Protein AF-A0A7K4J9I3-F1 (afdb_monomer)

Radius of gyration: 19.54 Å; Cα contacts (8 Å, |Δi|>4): 56; chains: 1; bounding box: 37×28×64 Å

Organism: Geococcyx californianus (NCBI:txid8947)

Mean predicted aligned error: 10.13 Å

Foldseek 3Di:
DDPVVVVVVVVVVVVVVPDPDPPVQVVPPVNVVVLVVLLVVLVVQVVVDDDKDDAPDDQDADDPDDDPVVLVPDDPVVNVVSVVVRVVSLLRRLVSCLVRIDPSNNVSSVVNNVSD

Structure (mmCIF, N/CA/C/O backbone):
data_AF-A0A7K4J9I3-F1
#
_entry.id   AF-A0A7K4J9I3-F1
#
loop_
_atom_site.group_PDB
_atom_site.id
_atom_site.type_symbol
_atom_site.label_atom_id
_atom_site.label_alt_id
_atom_site.label_comp_id
_atom_site.label_asym_id
_atom_site.label_entity_id
_atom_site.label_seq_id
_atom_site.pdbx_PDB_ins_code
_atom_site.Cartn_x
_atom_site.Cartn_y
_atom_site.Cartn_z
_atom_site.occupancy
_atom_site.B_iso_or_equiv
_atom_site.auth_seq_id
_atom_site.auth_comp_id
_atom_site.auth_asym_id
_atom_site.auth_atom_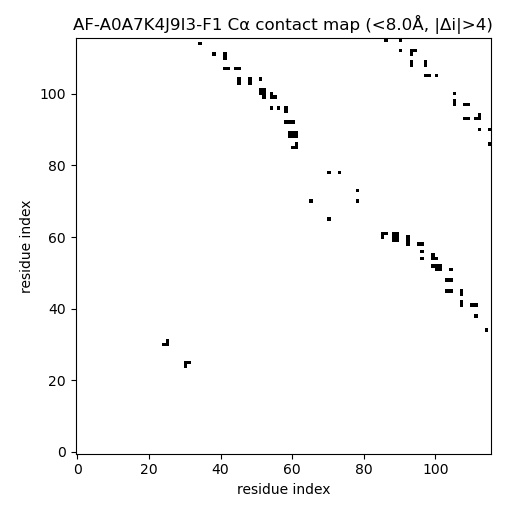id
_atom_site.pdbx_PDB_model_num
ATOM 1 N N . SER A 1 1 ? 17.417 3.341 45.107 1.00 61.28 1 SER A N 1
ATOM 2 C CA . SER A 1 1 ? 17.010 3.925 43.813 1.00 61.28 1 SER A CA 1
ATOM 3 C C . SER A 1 1 ? 16.396 5.291 44.041 1.00 61.28 1 SER A C 1
ATOM 5 O O . SER A 1 1 ? 15.588 5.399 44.958 1.00 61.28 1 SER A O 1
ATOM 7 N N . PRO A 1 2 ? 16.797 6.340 43.303 1.00 67.06 2 PRO A N 1
ATOM 8 C CA . PRO A 1 2 ? 16.304 7.686 43.556 1.00 67.06 2 PRO A CA 1
ATOM 9 C C . PRO A 1 2 ? 14.836 7.805 43.100 1.00 67.06 2 PRO A C 1
ATOM 11 O O . PRO A 1 2 ? 14.514 7.337 42.005 1.00 67.06 2 PRO A O 1
ATOM 14 N N . PRO A 1 3 ? 13.950 8.446 43.887 1.00 70.19 3 PRO A N 1
ATOM 15 C CA . PRO A 1 3 ? 12.531 8.626 43.550 1.00 70.19 3 PRO A CA 1
ATOM 16 C C . PRO A 1 3 ? 12.308 9.298 42.189 1.00 70.19 3 PRO A C 1
ATOM 18 O O . PRO A 1 3 ? 11.330 9.019 41.502 1.00 70.19 3 PRO A O 1
ATOM 21 N N . GLY A 1 4 ? 13.258 10.141 41.774 1.00 71.94 4 GLY A N 1
ATOM 22 C CA . GLY A 1 4 ? 13.234 10.817 40.481 1.00 71.94 4 GLY A CA 1
ATOM 23 C C . GLY A 1 4 ? 13.290 9.864 39.288 1.00 71.94 4 GLY A C 1
ATOM 24 O O . GLY A 1 4 ? 12.655 10.150 38.283 1.00 71.94 4 GLY A O 1
ATOM 25 N N . LEU A 1 5 ? 13.968 8.714 39.399 1.00 77.81 5 LEU A N 1
ATOM 26 C CA . LEU A 1 5 ? 14.053 7.755 38.291 1.00 77.81 5 LEU A CA 1
ATOM 27 C C . LEU A 1 5 ? 12.706 7.065 38.050 1.00 77.81 5 LEU A C 1
ATOM 29 O O . LEU A 1 5 ? 12.306 6.901 36.906 1.00 77.81 5 LEU A O 1
ATOM 33 N N . LEU A 1 6 ? 11.987 6.725 39.125 1.00 77.75 6 LEU A N 1
ATOM 34 C CA . LEU A 1 6 ? 10.668 6.089 39.046 1.00 77.75 6 LEU A CA 1
ATOM 35 C C . LEU A 1 6 ? 9.600 7.046 38.509 1.00 77.75 6 LEU A C 1
ATOM 37 O O . LEU A 1 6 ? 8.724 6.640 37.745 1.00 77.75 6 LEU A O 1
ATOM 41 N N . LEU A 1 7 ? 9.687 8.326 38.881 1.00 79.88 7 LEU A N 1
ATOM 42 C CA . LEU A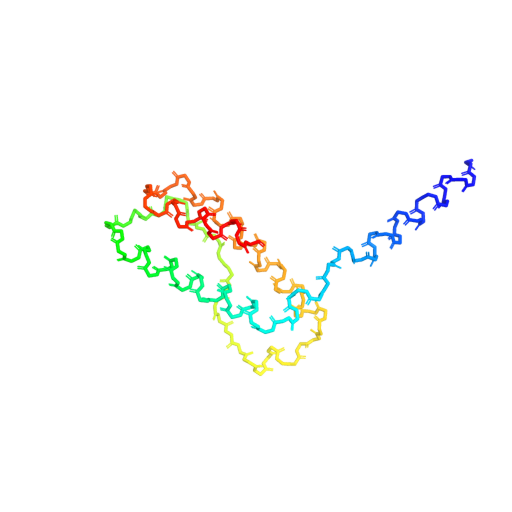 1 7 ? 8.833 9.370 38.3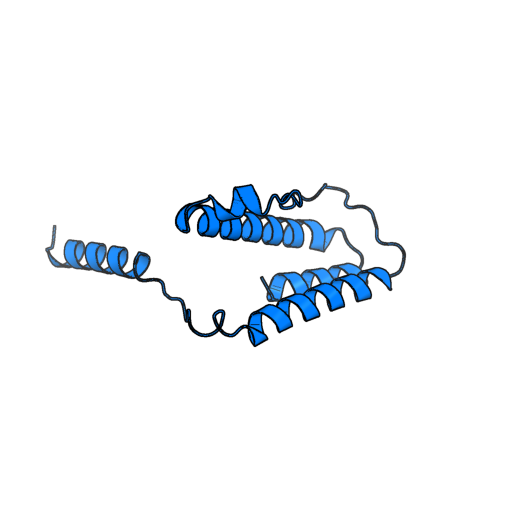19 1.00 79.88 7 LEU A CA 1
ATOM 43 C C . LEU A 1 7 ? 9.119 9.561 36.831 1.00 79.88 7 LEU A C 1
ATOM 45 O O . LEU A 1 7 ? 8.179 9.611 36.047 1.00 79.88 7 LEU A O 1
ATOM 49 N N . LEU A 1 8 ? 10.396 9.587 36.434 1.00 79.06 8 LEU A N 1
ATOM 50 C CA . LEU A 1 8 ? 10.784 9.726 35.032 1.00 79.06 8 LEU A CA 1
ATOM 51 C C . LEU A 1 8 ? 10.293 8.542 34.191 1.00 79.06 8 LEU A C 1
ATOM 53 O O . LEU A 1 8 ? 9.703 8.754 33.140 1.00 79.06 8 LEU A O 1
ATOM 57 N N . THR A 1 9 ? 10.466 7.304 34.668 1.00 79.31 9 THR A N 1
ATOM 58 C CA . THR A 1 9 ? 9.971 6.112 33.961 1.00 79.31 9 THR A CA 1
ATOM 59 C C . THR A 1 9 ? 8.450 6.094 33.880 1.00 79.31 9 THR A C 1
ATOM 61 O O . THR A 1 9 ? 7.909 5.756 32.837 1.00 79.31 9 THR A O 1
ATOM 64 N N . SE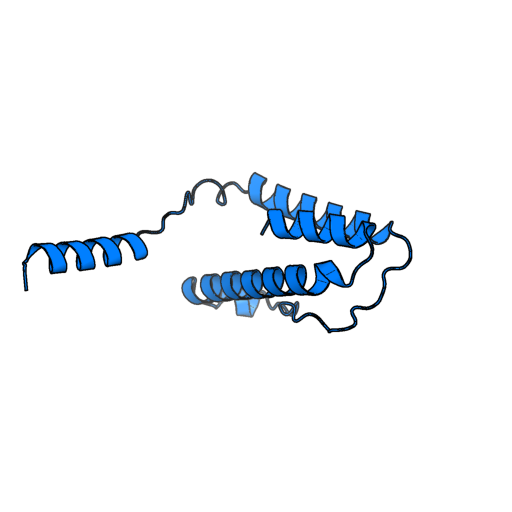R A 1 10 ? 7.749 6.511 34.939 1.00 77.50 10 SER A N 1
ATOM 65 C CA . SER A 1 10 ? 6.282 6.602 34.922 1.00 77.50 10 SER A CA 1
ATOM 66 C C . SER A 1 10 ? 5.794 7.671 33.943 1.00 77.50 10 SER A C 1
ATOM 68 O O . SER A 1 10 ? 4.817 7.453 33.238 1.00 77.50 10 SER A O 1
ATOM 70 N N . PHE A 1 11 ? 6.489 8.809 33.869 1.00 73.31 11 PHE A N 1
ATOM 71 C CA . PHE A 1 11 ? 6.151 9.908 32.966 1.00 73.31 11 PHE A CA 1
ATOM 72 C C . PHE A 1 11 ? 6.425 9.551 31.501 1.00 73.31 11 PHE A C 1
ATOM 74 O O . PHE A 1 11 ? 5.611 9.859 30.639 1.00 73.31 11 PHE A O 1
ATOM 81 N N . LEU A 1 12 ? 7.537 8.862 31.226 1.00 71.50 12 LEU A N 1
ATOM 82 C CA . LEU A 1 12 ? 7.871 8.365 29.890 1.00 71.50 12 LEU A CA 1
ATOM 83 C C . LEU A 1 12 ? 6.876 7.298 29.419 1.00 71.50 12 LEU A C 1
ATOM 85 O O . LEU A 1 12 ? 6.402 7.389 28.293 1.00 71.50 12 LEU A O 1
ATOM 89 N N . LEU A 1 13 ? 6.481 6.368 30.298 1.00 67.31 13 LEU A N 1
ATOM 90 C CA . LEU A 1 13 ? 5.417 5.399 30.009 1.00 67.31 13 LEU A CA 1
ATOM 91 C C . LEU A 1 13 ? 4.079 6.101 29.719 1.00 67.31 13 LEU A C 1
ATOM 93 O O . LEU A 1 13 ? 3.381 5.736 28.781 1.00 67.31 13 LEU A O 1
ATOM 97 N N . HIS A 1 14 ? 3.743 7.155 30.470 1.00 59.75 14 HIS A N 1
ATOM 98 C CA . HIS A 1 14 ? 2.522 7.929 30.227 1.00 59.75 14 HIS A CA 1
ATOM 99 C C . HIS A 1 14 ? 2.580 8.740 28.926 1.00 59.75 14 HIS A C 1
ATOM 101 O O . HIS A 1 14 ? 1.550 8.946 28.290 1.00 59.75 14 HIS A O 1
ATOM 107 N N . MET A 1 15 ? 3.764 9.209 28.523 1.00 53.94 15 MET A N 1
ATOM 108 C CA . MET A 1 15 ? 3.986 9.891 27.244 1.00 53.94 15 MET A CA 1
ATOM 109 C C . MET A 1 15 ? 3.892 8.945 26.047 1.00 53.94 15 MET A C 1
ATOM 111 O O . MET A 1 15 ? 3.382 9.342 25.005 1.00 53.94 15 MET A O 1
ATOM 115 N N . GLU A 1 16 ? 4.352 7.705 26.194 1.00 52.78 16 GLU A N 1
ATOM 116 C CA . GLU A 1 16 ? 4.188 6.666 25.174 1.00 52.78 16 GLU A CA 1
ATOM 117 C C . GLU A 1 16 ? 2.704 6.295 24.994 1.00 52.78 16 GLU A C 1
ATOM 119 O O . GLU A 1 16 ? 2.248 6.081 23.873 1.00 52.78 16 GLU A O 1
ATOM 124 N N . GLU A 1 17 ? 1.923 6.337 26.080 1.00 48.34 17 GLU A N 1
ATOM 125 C CA . GLU A 1 17 ? 0.468 6.118 26.073 1.00 48.34 17 GLU A CA 1
ATOM 126 C C . GLU A 1 17 ? -0.333 7.349 25.597 1.00 48.34 17 GLU A C 1
ATOM 128 O O . GLU A 1 17 ? -1.416 7.226 25.024 1.00 48.34 17 GLU A O 1
ATOM 133 N N . SER A 1 18 ? 0.191 8.565 25.779 1.00 44.50 18 SER A N 1
ATOM 134 C CA . SER A 1 18 ? -0.426 9.796 25.270 1.00 44.50 18 SER A CA 1
ATOM 135 C C . SER A 1 18 ? 0.067 10.100 23.864 1.00 44.50 18 SER A C 1
ATOM 137 O O . SER A 1 18 ? 0.791 11.061 23.627 1.00 44.50 18 SER A O 1
ATOM 139 N N . HIS A 1 19 ? -0.384 9.256 22.932 1.00 54.19 19 HIS A N 1
ATOM 140 C CA . HIS A 1 19 ? -0.582 9.534 21.511 1.00 54.19 19 HIS A CA 1
ATOM 141 C C . HIS A 1 19 ? -0.154 10.946 21.087 1.00 54.19 19 HIS A C 1
ATOM 143 O O . HIS A 1 19 ? -0.968 11.871 20.997 1.00 54.19 19 HIS A O 1
ATOM 149 N N . ALA A 1 20 ? 1.126 11.099 20.753 1.00 48.69 20 ALA A N 1
ATOM 150 C CA . ALA A 1 20 ? 1.580 12.176 19.895 1.00 48.69 20 ALA A CA 1
ATOM 151 C C . ALA A 1 20 ? 0.998 11.934 18.494 1.00 48.69 20 ALA A C 1
ATOM 153 O O . ALA A 1 20 ? 1.651 11.452 17.579 1.00 48.69 20 ALA A O 1
ATOM 154 N N . SER A 1 21 ? -0.285 12.217 18.332 1.00 52.00 21 SER A N 1
ATOM 155 C CA . SER A 1 21 ? -0.904 12.457 17.040 1.00 52.00 21 SER A CA 1
ATOM 156 C C . SER A 1 21 ? -1.394 13.893 17.065 1.00 52.00 21 SER A C 1
ATOM 158 O O . SER A 1 21 ? -1.932 14.326 18.081 1.00 52.00 21 SER A O 1
ATOM 160 N N . PRO A 1 22 ? -1.309 14.645 15.965 1.00 45.91 22 PRO A N 1
ATOM 161 C CA . PRO A 1 22 ? -2.369 15.573 15.644 1.00 45.91 22 PRO A CA 1
ATOM 162 C C . PRO A 1 22 ? -3.519 14.718 15.085 1.00 45.91 22 PRO A C 1
ATOM 164 O O . PRO A 1 22 ? -3.557 14.482 13.878 1.00 45.91 22 PRO A O 1
ATOM 167 N N . PRO A 1 23 ? -4.503 14.254 15.887 1.00 49.91 23 PRO A N 1
ATOM 168 C CA . PRO A 1 23 ? -5.586 13.423 15.355 1.00 49.91 23 PRO A CA 1
ATOM 169 C C . PRO A 1 23 ? -6.515 14.271 14.469 1.00 49.91 23 PRO A C 1
ATOM 171 O O . PRO A 1 23 ? -7.397 13.764 13.790 1.00 49.91 23 PRO A O 1
ATOM 174 N N . ARG A 1 24 ? -6.333 15.598 14.477 1.00 51.84 24 ARG A N 1
ATOM 175 C CA . ARG A 1 24 ? -7.213 16.567 13.828 1.00 51.84 24 ARG A CA 1
ATOM 176 C C . ARG A 1 24 ? -7.014 16.676 12.319 1.00 51.84 24 ARG A C 1
ATOM 178 O O . ARG A 1 24 ? -7.946 17.109 11.656 1.00 51.84 24 ARG A O 1
ATOM 185 N N . LEU A 1 25 ? -5.850 16.300 11.781 1.00 60.47 25 LEU A N 1
ATOM 186 C CA . LEU A 1 25 ? -5.598 16.411 10.339 1.00 60.47 25 LEU A CA 1
ATOM 187 C C . LEU A 1 25 ? -6.267 15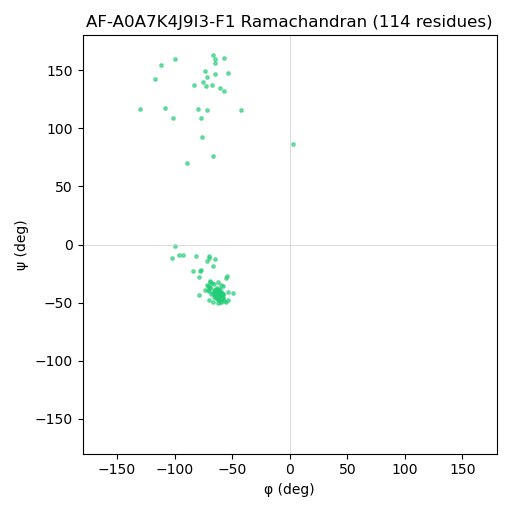.268 9.562 1.00 60.47 25 LEU A C 1
ATOM 189 O O . LEU A 1 25 ? -6.922 15.527 8.560 1.00 60.47 25 LEU A O 1
ATOM 193 N N . ILE A 1 26 ? -6.185 14.027 10.056 1.00 66.69 26 ILE A N 1
ATOM 194 C CA . ILE A 1 26 ? -6.754 12.850 9.369 1.00 66.69 26 ILE A CA 1
ATOM 195 C C . ILE A 1 26 ? -8.283 12.753 9.524 1.00 66.69 26 ILE A C 1
ATOM 197 O O . ILE A 1 26 ? -8.950 12.175 8.671 1.00 66.69 26 ILE A O 1
ATOM 201 N N . CYS A 1 27 ? -8.873 13.391 10.543 1.00 79.69 27 CYS A N 1
ATOM 202 C CA . CYS A 1 27 ? -10.332 13.515 10.660 1.00 79.69 27 CYS A CA 1
ATOM 203 C C . CYS A 1 27 ? -10.965 14.455 9.610 1.00 79.69 27 CYS A C 1
ATOM 205 O O . CYS A 1 27 ? -12.191 14.480 9.488 1.00 79.69 27 CYS A O 1
ATOM 207 N N . ASP A 1 28 ? -10.175 15.239 8.863 1.00 86.44 28 ASP A N 1
ATOM 208 C CA . ASP A 1 28 ? -10.685 15.987 7.712 1.00 86.44 28 ASP A CA 1
ATOM 209 C C . ASP A 1 28 ? -10.867 15.031 6.529 1.00 86.44 28 ASP A C 1
ATOM 211 O O . ASP A 1 28 ? -9.901 14.591 5.901 1.00 86.44 28 ASP A O 1
ATOM 215 N N . ASN A 1 29 ? -12.124 14.748 6.182 1.00 88.19 29 ASN A N 1
ATOM 216 C CA . ASN A 1 29 ? -12.456 13.879 5.056 1.00 88.19 29 ASN A CA 1
ATOM 217 C C . ASN A 1 29 ? -11.795 14.326 3.739 1.00 88.19 29 ASN A C 1
ATOM 219 O O . ASN A 1 29 ? -11.534 13.494 2.875 1.00 88.19 29 ASN A O 1
ATOM 223 N N . ARG A 1 30 ? -11.492 15.617 3.563 1.00 90.88 30 ARG A N 1
ATOM 224 C CA . ARG A 1 30 ? -10.805 16.114 2.361 1.00 90.88 30 ARG A CA 1
ATOM 225 C C . ARG A 1 30 ? -9.369 15.609 2.282 1.00 90.88 30 ARG A C 1
ATOM 227 O O . ARG A 1 30 ? -8.880 15.360 1.184 1.00 90.88 30 ARG A O 1
ATOM 234 N N . LEU A 1 31 ? -8.706 15.437 3.425 1.00 89.25 31 LEU A N 1
ATOM 235 C CA . LEU A 1 31 ? -7.334 14.952 3.469 1.00 89.25 31 LEU A CA 1
ATOM 236 C C . LEU A 1 31 ? -7.265 13.477 3.062 1.00 89.25 31 LEU A C 1
ATOM 238 O O . LEU A 1 31 ? -6.471 13.130 2.194 1.00 89.25 31 LEU A O 1
ATOM 242 N N . ILE A 1 32 ? -8.134 12.621 3.613 1.00 88.00 32 ILE A N 1
ATOM 243 C CA . ILE A 1 32 ? -8.157 11.203 3.220 1.00 88.00 32 ILE A CA 1
ATOM 244 C C . ILE A 1 32 ? -8.542 11.026 1.744 1.00 88.00 32 ILE A C 1
ATOM 246 O O . ILE A 1 32 ? -7.941 10.208 1.053 1.00 88.00 32 ILE A O 1
ATOM 250 N N . GLN A 1 33 ? -9.480 11.828 1.223 1.00 92.38 33 GLN A N 1
ATOM 251 C CA . GLN A 1 33 ? -9.812 11.795 -0.207 1.00 92.38 33 GLN A CA 1
ATOM 252 C C . GLN A 1 33 ? -8.628 12.217 -1.079 1.00 92.38 33 GLN A C 1
ATOM 254 O O . GLN A 1 33 ? -8.363 11.562 -2.083 1.00 92.38 33 GLN A O 1
ATOM 259 N N . LYS A 1 34 ? -7.865 13.237 -0.666 1.00 91.81 34 LYS A N 1
ATOM 260 C CA . LYS A 1 34 ? -6.643 13.647 -1.364 1.00 91.81 34 LYS A CA 1
ATOM 261 C C . LYS A 1 34 ? -5.639 12.493 -1.472 1.00 91.81 34 LYS A C 1
ATOM 263 O O . LYS A 1 34 ? -5.175 12.220 -2.574 1.00 91.81 34 LYS A O 1
ATOM 268 N N . TYR A 1 35 ? -5.357 11.778 -0.379 1.00 91.12 35 TYR A N 1
ATOM 269 C CA . TYR A 1 35 ? -4.455 10.615 -0.418 1.00 91.12 35 TYR A CA 1
ATOM 270 C C . TYR A 1 35 ? -4.960 9.515 -1.366 1.00 91.12 35 TYR A C 1
ATOM 272 O O . TYR A 1 35 ? -4.179 8.945 -2.126 1.00 91.12 35 TYR A O 1
ATOM 280 N N . ILE A 1 36 ? -6.272 9.243 -1.374 1.00 92.69 36 ILE A N 1
ATOM 281 C CA . ILE A 1 36 ? -6.886 8.265 -2.289 1.00 92.69 36 ILE A CA 1
ATOM 282 C C . ILE A 1 36 ? -6.716 8.698 -3.752 1.00 92.69 36 ILE A C 1
ATOM 284 O O . ILE A 1 36 ? -6.386 7.879 -4.612 1.00 92.69 36 ILE A O 1
ATOM 288 N N . GLU A 1 37 ? -6.958 9.972 -4.057 1.00 95.69 37 GLU A N 1
ATOM 289 C CA . GLU A 1 37 ? -6.810 10.523 -5.406 1.00 95.69 37 GLU A CA 1
ATOM 290 C C . GLU A 1 37 ? -5.348 10.523 -5.869 1.00 95.69 37 GLU A C 1
ATOM 292 O O . GLU A 1 37 ? -5.066 10.144 -7.008 1.00 95.69 37 GLU A O 1
ATOM 297 N N . GLU A 1 38 ? -4.411 10.877 -4.989 1.00 94.38 38 GLU A N 1
ATOM 298 C CA . GLU A 1 38 ? -2.973 10.843 -5.265 1.00 94.38 38 GLU A CA 1
ATOM 299 C C . GLU A 1 38 ? -2.489 9.412 -5.531 1.00 94.38 38 GLU A C 1
ATOM 301 O O . GLU A 1 38 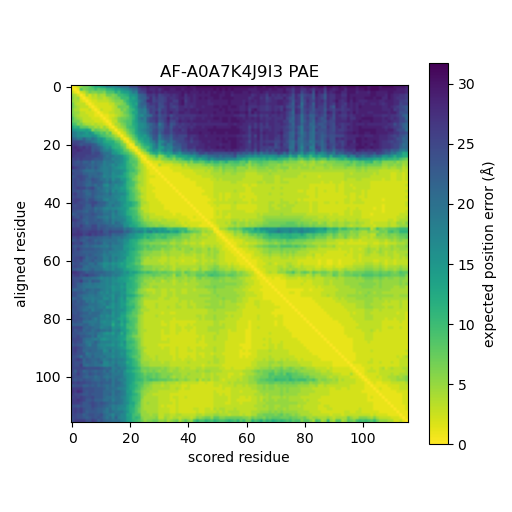? -1.791 9.188 -6.524 1.00 94.38 38 GLU A O 1
ATOM 306 N N . ALA A 1 39 ? -2.929 8.433 -4.730 1.00 94.25 39 ALA A N 1
ATOM 307 C CA . ALA A 1 39 ? -2.613 7.017 -4.922 1.00 94.25 39 ALA A CA 1
ATOM 308 C C . ALA A 1 39 ? -3.137 6.466 -6.255 1.00 94.25 39 ALA A C 1
ATOM 310 O O . ALA A 1 39 ? -2.376 5.867 -7.018 1.00 94.25 39 ALA A O 1
ATOM 311 N N . LYS A 1 40 ? -4.397 6.754 -6.606 1.00 96.06 40 LYS A N 1
ATOM 312 C CA . LYS A 1 40 ? -4.956 6.422 -7.932 1.00 96.06 40 LYS A CA 1
ATOM 313 C C . LYS A 1 40 ? -4.185 7.105 -9.063 1.00 96.06 40 LYS A C 1
ATOM 315 O O . LYS A 1 40 ? -3.971 6.531 -10.131 1.00 96.06 40 LYS A O 1
ATOM 320 N N . GLY A 1 41 ? -3.758 8.347 -8.842 1.00 96.25 41 GLY A N 1
ATOM 321 C CA . GLY A 1 41 ? -2.927 9.090 -9.781 1.00 96.25 41 GLY A CA 1
ATOM 322 C C . GLY A 1 41 ? -1.566 8.428 -10.007 1.00 96.25 41 GLY A C 1
ATOM 323 O O . GLY A 1 41 ? -1.118 8.353 -11.152 1.00 96.25 41 GLY A O 1
ATOM 324 N N . MET A 1 42 ? -0.925 7.940 -8.941 1.00 94.12 42 MET A N 1
ATOM 325 C CA . MET A 1 42 ? 0.327 7.179 -9.009 1.00 94.12 42 MET A CA 1
ATOM 326 C C . MET A 1 42 ? 0.141 5.883 -9.799 1.00 94.12 42 MET A C 1
ATOM 328 O O . MET A 1 42 ? 0.868 5.669 -10.766 1.00 94.12 42 MET A O 1
ATOM 332 N N . GLU A 1 43 ? -0.875 5.079 -9.476 1.00 94.00 43 GLU A N 1
ATOM 333 C CA . GLU A 1 43 ? -1.209 3.842 -10.201 1.00 94.00 43 GLU A CA 1
ATOM 334 C C . GLU A 1 43 ? -1.391 4.097 -11.709 1.00 94.00 43 GLU A C 1
ATOM 336 O O . GLU A 1 43 ? -0.784 3.431 -12.551 1.00 94.00 43 GLU A O 1
ATOM 341 N N . LYS A 1 44 ? -2.155 5.133 -12.075 1.00 95.69 44 LYS A N 1
ATOM 342 C CA . LYS A 1 44 ? -2.364 5.499 -13.482 1.00 95.69 44 LYS A CA 1
ATOM 343 C C . LYS A 1 44 ? -1.059 5.872 -14.192 1.00 95.69 44 LYS A C 1
ATOM 345 O O . LYS A 1 44 ? -0.891 5.527 -15.360 1.00 95.69 44 LYS A O 1
ATOM 350 N N . ARG A 1 45 ? -0.143 6.580 -13.518 1.00 94.56 45 ARG A N 1
ATOM 351 C CA . ARG A 1 45 ? 1.178 6.934 -14.071 1.00 94.56 45 ARG A CA 1
ATOM 352 C C . ARG A 1 45 ? 2.076 5.709 -14.227 1.00 94.56 45 ARG A C 1
ATOM 354 O O . ARG A 1 45 ? 2.772 5.617 -15.232 1.00 94.56 45 ARG A O 1
ATOM 361 N N . VAL A 1 46 ? 2.016 4.755 -13.295 1.00 92.56 46 VAL A N 1
ATOM 362 C CA . VAL A 1 46 ? 2.691 3.451 -13.424 1.00 92.56 46 VAL A CA 1
ATOM 363 C C . VAL A 1 46 ? 2.216 2.726 -14.690 1.00 92.56 46 VAL A C 1
ATOM 365 O O . VAL A 1 46 ? 3.042 2.231 -15.451 1.00 92.56 46 VAL A O 1
ATOM 368 N N . GLY A 1 47 ? 0.912 2.749 -14.986 1.00 91.06 47 GLY A N 1
ATOM 369 C CA . GLY A 1 47 ? 0.349 2.172 -16.216 1.00 91.06 47 GLY A CA 1
ATOM 370 C C . GLY A 1 47 ? 0.781 2.856 -17.524 1.00 91.06 47 GLY A C 1
ATOM 371 O O . GLY A 1 47 ? 0.554 2.309 -18.599 1.00 91.06 47 GLY A O 1
ATOM 372 N N . GLN A 1 48 ? 1.397 4.041 -17.451 1.00 92.25 48 GLN A N 1
ATOM 373 C CA . GLN A 1 48 ? 1.971 4.759 -18.598 1.00 92.25 48 GLN A CA 1
ATOM 374 C C . GLN A 1 48 ? 3.477 4.511 -18.761 1.00 92.25 48 GLN A C 1
ATOM 376 O O . GLN A 1 48 ? 4.062 4.935 -19.759 1.00 92.25 48 GLN A O 1
ATOM 381 N N . CYS A 1 49 ? 4.119 3.852 -17.793 1.00 90.12 49 CYS A N 1
ATOM 382 C CA . CYS A 1 49 ? 5.502 3.426 -17.932 1.00 90.12 49 CYS A CA 1
ATOM 383 C C . CYS A 1 49 ? 5.623 2.382 -19.057 1.00 90.12 49 CYS A C 1
ATOM 385 O O . CYS A 1 49 ? 4.673 1.669 -19.384 1.00 90.12 49 CYS A O 1
ATOM 387 N N . GLN A 1 50 ? 6.823 2.252 -19.631 1.00 83.69 50 GLN A N 1
ATOM 388 C CA . GLN A 1 50 ? 7.161 1.068 -20.430 1.00 83.69 50 GLN A CA 1
ATOM 389 C C . GLN A 1 50 ? 6.971 -0.199 -19.580 1.00 83.69 50 GLN A C 1
ATOM 391 O O . GLN A 1 50 ? 6.962 -0.106 -18.351 1.00 83.69 50 GLN A O 1
ATOM 396 N N . VAL A 1 51 ? 6.835 -1.363 -20.230 1.00 84.38 51 VAL A N 1
ATOM 397 C CA . VAL A 1 51 ? 6.593 -2.656 -19.563 1.00 84.38 51 VAL A CA 1
ATOM 398 C C . VAL A 1 51 ? 7.473 -2.790 -18.320 1.00 84.38 51 VAL A C 1
ATOM 400 O O . VAL A 1 51 ? 8.702 -2.784 -18.407 1.00 84.38 51 VAL A O 1
ATOM 403 N N . LEU A 1 52 ? 6.826 -2.860 -17.157 1.00 84.75 52 LEU A N 1
ATOM 404 C CA . LEU A 1 52 ? 7.517 -2.949 -15.879 1.00 84.75 52 LEU A CA 1
ATOM 405 C C . LEU A 1 52 ? 8.075 -4.360 -15.698 1.00 84.75 52 LEU A C 1
ATOM 407 O O . LEU A 1 52 ? 7.400 -5.334 -16.045 1.00 84.75 52 LEU A O 1
ATOM 411 N N . PRO A 1 53 ? 9.291 -4.490 -15.149 1.00 85.81 53 PRO A N 1
ATOM 412 C CA . PRO A 1 53 ? 9.842 -5.793 -14.841 1.00 85.81 53 PRO A CA 1
ATOM 413 C C . PRO A 1 53 ? 8.997 -6.461 -13.755 1.00 85.81 53 PRO A C 1
ATOM 415 O O . PRO A 1 53 ? 8.462 -5.808 -12.857 1.00 85.81 53 PRO A O 1
ATOM 418 N N . THR A 1 54 ? 8.900 -7.785 -13.823 1.00 90.12 54 THR A N 1
ATOM 419 C CA . THR A 1 54 ? 8.415 -8.564 -12.682 1.00 90.12 54 THR A CA 1
ATOM 420 C C . THR A 1 54 ? 9.447 -8.474 -11.560 1.00 90.12 54 THR A C 1
ATOM 422 O O . THR A 1 54 ? 10.646 -8.569 -11.825 1.00 90.12 54 THR A O 1
ATOM 425 N N . LEU A 1 55 ? 8.991 -8.291 -10.320 1.00 92.00 55 LEU A N 1
ATOM 426 C CA . LEU A 1 55 ? 9.875 -8.292 -9.154 1.00 92.00 55 LEU A CA 1
ATOM 427 C C . LEU A 1 55 ? 10.578 -9.651 -9.038 1.00 92.00 55 LEU A C 1
ATOM 429 O O . LEU A 1 55 ? 9.935 -10.694 -9.164 1.00 92.00 55 LEU A O 1
ATOM 433 N N . SER A 1 56 ? 11.888 -9.645 -8.792 1.00 92.19 56 SER A N 1
ATOM 434 C CA . SER A 1 56 ? 12.668 -10.870 -8.591 1.00 92.19 56 SER A CA 1
ATOM 435 C C . SER A 1 56 ? 12.350 -11.522 -7.246 1.00 92.19 56 SER A C 1
ATOM 437 O O . SER A 1 56 ? 12.292 -12.748 -7.152 1.00 92.19 56 SER A O 1
ATOM 439 N N . CYS A 1 57 ? 12.076 -10.706 -6.229 1.00 90.94 57 CYS A N 1
ATOM 440 C CA . CYS A 1 57 ? 11.534 -11.136 -4.947 1.00 90.94 57 CYS A CA 1
ATOM 441 C C . CYS A 1 57 ? 10.072 -10.679 -4.838 1.00 90.94 57 CYS A C 1
ATOM 443 O O . CYS A 1 57 ? 9.826 -9.469 -4.829 1.00 90.94 57 CYS A O 1
ATOM 445 N N . PRO A 1 58 ? 9.101 -11.606 -4.727 1.00 92.25 58 PRO A N 1
ATOM 446 C CA . PRO A 1 58 ? 7.705 -11.247 -4.507 1.00 92.25 58 PRO A CA 1
ATOM 447 C C . PRO A 1 58 ? 7.543 -10.395 -3.246 1.00 92.25 58 PRO A C 1
ATOM 449 O O . PRO A 1 58 ? 8.065 -10.737 -2.185 1.00 92.25 58 PRO A O 1
ATOM 452 N N . ALA A 1 59 ? 6.807 -9.292 -3.361 1.00 92.69 59 ALA A N 1
ATOM 453 C CA . ALA A 1 59 ? 6.489 -8.444 -2.223 1.00 92.69 59 ALA A CA 1
ATOM 454 C C . ALA A 1 59 ? 5.272 -8.994 -1.465 1.00 92.69 59 ALA A C 1
ATOM 456 O O . ALA A 1 59 ? 4.278 -9.393 -2.075 1.00 92.69 59 ALA A O 1
ATOM 457 N N . LEU A 1 60 ? 5.341 -8.994 -0.133 1.00 94.06 60 LEU A N 1
ATOM 458 C CA . LEU A 1 60 ? 4.196 -9.301 0.723 1.00 94.06 60 LEU A CA 1
ATOM 459 C C . LEU A 1 60 ? 3.312 -8.059 0.828 1.00 94.06 60 LEU A C 1
ATOM 461 O O . LEU A 1 60 ? 3.752 -7.039 1.345 1.00 94.06 60 LEU A O 1
ATOM 465 N N . LEU A 1 61 ? 2.077 -8.149 0.345 1.00 95.06 61 LEU A N 1
ATOM 466 C CA . LEU A 1 61 ? 1.101 -7.063 0.396 1.00 95.06 61 LEU A CA 1
ATOM 467 C C . LEU A 1 61 ? -0.051 -7.416 1.347 1.00 95.06 61 LEU A C 1
ATOM 469 O O . LEU A 1 61 ? -0.328 -8.605 1.536 1.00 95.06 61 LEU A O 1
ATOM 473 N N . PRO A 1 62 ? -0.742 -6.409 1.915 1.00 94.38 62 PRO A N 1
ATOM 474 C CA . PRO A 1 62 ? -2.004 -6.625 2.613 1.00 94.38 62 PRO A CA 1
ATOM 475 C C . PRO A 1 62 ? -3.007 -7.361 1.731 1.00 94.38 62 PRO A C 1
ATOM 477 O O . PRO A 1 62 ? -3.032 -7.187 0.507 1.00 94.38 62 PRO A O 1
ATOM 480 N N . LEU A 1 63 ? -3.851 -8.176 2.356 1.00 92.31 63 LEU A N 1
ATOM 481 C CA . LEU A 1 63 ? -4.888 -8.878 1.621 1.00 92.31 63 LEU A CA 1
ATOM 482 C C . LEU A 1 63 ? -5.984 -7.899 1.178 1.00 92.31 63 LEU A C 1
ATOM 484 O O . LEU A 1 63 ? -6.326 -6.948 1.878 1.00 92.31 63 LEU A O 1
ATOM 488 N N . VAL A 1 64 ? -6.535 -8.136 -0.012 1.00 89.00 64 VAL A N 1
ATOM 489 C CA . VAL A 1 64 ? -7.591 -7.296 -0.605 1.00 89.00 64 VAL A CA 1
ATOM 490 C C . VAL A 1 64 ? -8.990 -7.886 -0.425 1.00 89.00 64 VAL A C 1
ATOM 492 O O . VAL A 1 64 ? -9.977 -7.293 -0.864 1.00 89.00 64 VAL A O 1
ATOM 495 N N . ASP A 1 65 ? -9.104 -9.059 0.201 1.00 89.75 65 ASP A N 1
ATOM 496 C CA . ASP A 1 65 ? -10.387 -9.653 0.541 1.00 89.75 65 ASP A CA 1
ATOM 497 C C . ASP A 1 65 ? -11.036 -8.872 1.688 1.00 89.75 65 ASP A C 1
ATOM 499 O O . ASP A 1 65 ? -10.549 -8.800 2.812 1.00 89.75 65 ASP A O 1
ATOM 503 N N . PHE A 1 66 ? -12.175 -8.249 1.391 1.00 89.12 66 PHE A N 1
ATOM 504 C CA . PHE A 1 66 ? -12.850 -7.376 2.339 1.00 89.12 66 PHE A CA 1
ATOM 505 C C . PHE A 1 66 ? -14.327 -7.734 2.467 1.00 89.12 66 PHE A C 1
ATOM 507 O O . PHE A 1 66 ? -15.119 -7.574 1.538 1.00 89.12 66 PHE A O 1
ATOM 514 N N . SER A 1 67 ? -14.725 -8.166 3.664 1.00 94.56 67 SER A N 1
ATOM 515 C CA . SER A 1 67 ? -16.131 -8.297 4.045 1.00 94.56 67 SER A CA 1
ATOM 516 C C . SER A 1 67 ? -16.540 -7.115 4.913 1.00 94.56 67 SER A C 1
ATOM 518 O O . SER A 1 67 ? -16.169 -7.026 6.084 1.00 94.56 67 SER A O 1
ATOM 520 N N . LEU A 1 68 ? -17.369 -6.221 4.365 1.00 94.81 68 LEU A N 1
ATOM 521 C CA . LEU A 1 68 ? -17.858 -5.055 5.104 1.00 94.81 68 LEU A CA 1
ATOM 522 C C . LEU A 1 68 ? -18.646 -5.457 6.360 1.00 94.81 68 LEU A C 1
ATOM 524 O O . LEU A 1 68 ? -18.583 -4.767 7.377 1.00 94.81 68 LEU A O 1
ATOM 528 N N . GLN A 1 69 ? -19.388 -6.565 6.301 1.00 97.25 69 GLN A N 1
ATOM 529 C CA . GLN A 1 69 ? -20.150 -7.071 7.441 1.00 97.25 69 GLN A CA 1
ATOM 530 C C . GLN A 1 69 ? -19.216 -7.534 8.565 1.00 97.25 69 GLN A C 1
ATOM 532 O O . GLN A 1 69 ? -19.377 -7.108 9.709 1.00 97.25 69 GLN A O 1
ATOM 537 N N . GLN A 1 70 ? -18.214 -8.353 8.233 1.00 95.88 70 GLN A N 1
ATOM 538 C CA . GLN A 1 70 ? -17.221 -8.820 9.199 1.00 95.88 70 GLN A CA 1
ATOM 539 C C . GLN A 1 70 ? -16.424 -7.643 9.763 1.00 95.88 70 GLN A C 1
ATOM 541 O O . GLN A 1 70 ? -16.285 -7.525 10.978 1.00 95.88 70 GLN A O 1
ATOM 546 N N . TRP A 1 71 ? -15.979 -6.720 8.909 1.00 95.56 71 TRP A N 1
ATOM 547 C CA . TRP A 1 71 ? -15.271 -5.515 9.327 1.00 95.56 71 TRP A CA 1
ATOM 548 C C . TRP A 1 71 ? -16.079 -4.701 10.338 1.00 95.56 71 TRP A C 1
ATOM 550 O O . TRP A 1 71 ? -15.578 -4.369 11.409 1.00 95.56 71 TRP A O 1
ATOM 560 N N . LYS A 1 72 ? -17.359 -4.427 10.051 1.00 97.12 72 LYS A N 1
ATOM 561 C CA . LYS A 1 72 ? -18.233 -3.664 10.955 1.00 97.12 72 LYS A CA 1
ATOM 562 C C . LYS A 1 72 ? -18.363 -4.315 12.332 1.00 97.12 72 LYS A C 1
ATOM 564 O O . LYS A 1 72 ? -18.380 -3.572 13.310 1.00 97.12 72 LYS A O 1
ATOM 569 N N . SER A 1 73 ? -18.383 -5.650 12.405 1.00 97.88 73 SER A N 1
ATOM 570 C CA . SER A 1 73 ? -18.470 -6.396 13.670 1.00 97.88 73 SER A CA 1
ATOM 571 C C . SER A 1 73 ? -17.201 -6.379 14.536 1.00 97.88 73 SER A C 1
ATOM 573 O O . SER A 1 73 ? -17.281 -6.726 15.712 1.00 97.88 73 SER A O 1
ATOM 575 N N . LYS A 1 74 ? -16.042 -5.958 14.006 1.00 97.38 74 LYS A N 1
ATOM 576 C CA . LYS A 1 74 ? -14.794 -5.858 14.782 1.00 97.38 74 LYS A CA 1
ATOM 577 C C . LYS A 1 74 ? -14.822 -4.664 15.745 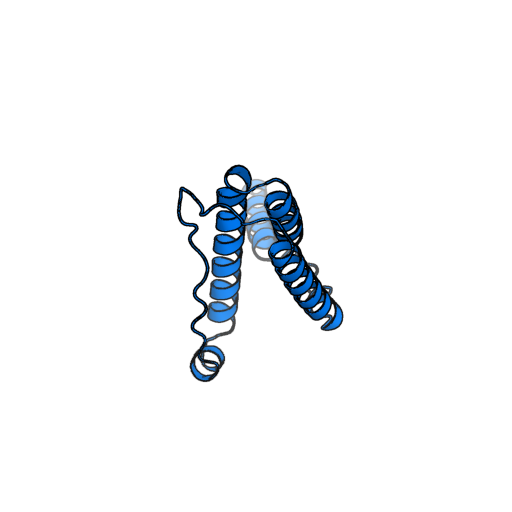1.00 97.38 74 LYS A C 1
ATOM 579 O O . LYS A 1 74 ? -15.408 -3.617 15.442 1.00 97.38 74 LYS A O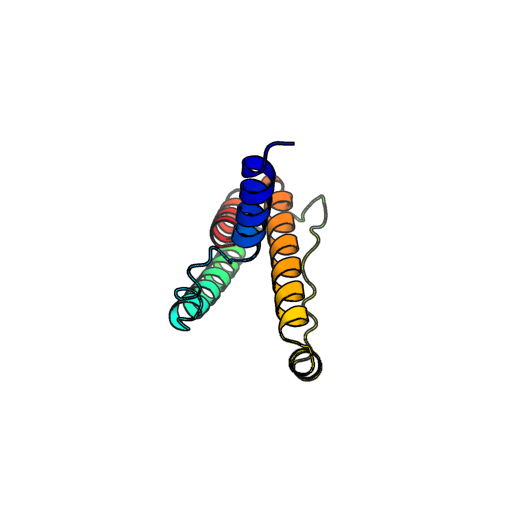 1
ATOM 584 N N . SER A 1 75 ? -14.135 -4.800 16.881 1.00 97.62 75 SER A N 1
ATOM 585 C CA . SER A 1 75 ? -13.892 -3.684 17.802 1.00 97.62 75 SER A CA 1
ATOM 586 C C . SER A 1 75 ? -13.016 -2.613 17.140 1.00 97.62 75 SER A C 1
ATOM 588 O O . SER A 1 75 ? -12.304 -2.888 16.171 1.00 97.62 75 SER A O 1
ATOM 590 N N . ASN A 1 76 ? -13.053 -1.384 17.659 1.00 94.75 76 ASN A N 1
ATOM 591 C CA . ASN A 1 76 ? -12.203 -0.309 17.140 1.00 94.75 76 ASN A CA 1
ATOM 592 C C . ASN A 1 76 ? -10.712 -0.619 17.323 1.00 94.75 76 ASN A C 1
ATOM 594 O O . ASN A 1 76 ? -9.944 -0.373 16.402 1.00 94.75 76 ASN A O 1
ATOM 598 N N . GLU A 1 77 ? -10.328 -1.245 18.438 1.00 94.50 77 GLU A N 1
ATOM 599 C CA . GLU A 1 77 ? -8.944 -1.672 18.684 1.00 94.50 77 GLU A CA 1
ATOM 600 C C . GLU A 1 77 ? -8.451 -2.683 17.649 1.00 94.50 77 GLU A C 1
ATOM 602 O O . GLU A 1 77 ? -7.338 -2.573 17.137 1.00 94.50 77 GLU A O 1
ATOM 607 N N . THR A 1 78 ? -9.293 -3.656 17.290 1.00 95.44 78 THR A N 1
ATOM 608 C CA . THR A 1 78 ? -8.949 -4.626 16.247 1.00 95.44 78 THR A CA 1
ATOM 609 C C . THR A 1 78 ? -8.822 -3.941 14.890 1.00 95.44 78 THR A C 1
ATOM 611 O O . THR A 1 78 ? -7.839 -4.172 14.196 1.00 95.44 78 THR A O 1
ATOM 614 N N . LYS A 1 79 ? -9.765 -3.061 14.529 1.00 94.31 79 LYS A N 1
ATOM 615 C CA . LYS A 1 79 ? -9.710 -2.300 13.268 1.00 94.31 79 LYS A CA 1
ATOM 616 C C . LYS A 1 79 ? -8.446 -1.448 13.175 1.00 94.31 79 LYS A C 1
ATOM 618 O O . LYS A 1 79 ? -7.786 -1.447 12.144 1.00 94.31 79 LYS A O 1
ATOM 623 N N . TRP A 1 80 ? -8.116 -0.741 14.254 1.00 91.81 80 TRP A N 1
ATOM 624 C CA . TRP A 1 80 ? -6.919 0.087 14.354 1.00 91.81 80 TRP A CA 1
ATOM 625 C C . TRP A 1 80 ? -5.652 -0.741 14.156 1.00 91.81 80 TRP A C 1
ATOM 627 O O . TRP A 1 80 ? -4.819 -0.404 13.318 1.00 91.81 80 TRP A O 1
ATOM 637 N N . ARG A 1 81 ? -5.537 -1.862 14.876 1.00 94.56 81 ARG A N 1
ATOM 638 C CA . ARG A 1 81 ? -4.382 -2.755 14.769 1.00 94.56 81 ARG A CA 1
ATOM 639 C C . ARG A 1 81 ? -4.232 -3.338 13.367 1.00 94.56 81 ARG A C 1
ATOM 641 O O . ARG A 1 81 ? -3.123 -3.346 12.854 1.00 94.56 81 ARG A O 1
ATOM 648 N N . GLU A 1 82 ? -5.322 -3.795 12.755 1.00 94.44 82 GLU A N 1
ATOM 649 C CA . GLU A 1 82 ? -5.301 -4.330 11.389 1.00 94.44 82 GLU A CA 1
ATOM 650 C C . GLU A 1 82 ? -4.830 -3.271 10.385 1.00 94.44 82 GLU A C 1
ATOM 652 O O . GLU A 1 82 ? -3.870 -3.524 9.666 1.00 94.44 82 GLU A O 1
ATOM 657 N N . ILE A 1 83 ? -5.396 -2.056 10.419 1.00 92.44 83 ILE A N 1
ATOM 658 C CA . ILE A 1 83 ? -4.980 -0.956 9.529 1.00 92.44 83 ILE A CA 1
ATOM 659 C C . ILE A 1 83 ? -3.494 -0.627 9.702 1.00 92.44 83 ILE A C 1
ATOM 661 O O . ILE A 1 83 ? -2.786 -0.460 8.712 1.00 92.44 83 ILE A O 1
ATOM 665 N N . LEU A 1 84 ? -3.008 -0.528 10.943 1.00 93.25 84 LEU A N 1
ATOM 666 C CA . LEU A 1 84 ? -1.599 -0.226 11.199 1.00 93.25 84 LEU A CA 1
ATOM 667 C C . LEU A 1 84 ? -0.664 -1.343 10.721 1.00 93.25 84 LEU A C 1
ATOM 669 O O . LEU A 1 84 ? 0.389 -1.057 10.155 1.00 93.25 84 LEU A O 1
ATOM 673 N N . CYS A 1 85 ? -1.028 -2.606 10.948 1.00 94.94 85 CYS A N 1
ATOM 674 C CA . CYS A 1 85 ? -0.241 -3.743 10.482 1.00 94.94 85 CYS A CA 1
ATOM 675 C C . CYS A 1 85 ? -0.209 -3.812 8.951 1.00 94.94 85 CYS A C 1
ATOM 677 O O . CYS A 1 85 ? 0.863 -4.003 8.379 1.00 94.94 85 CYS A O 1
ATOM 679 N N . ASP A 1 86 ? -1.347 -3.598 8.293 1.00 95.25 86 ASP A N 1
ATOM 680 C CA . ASP A 1 86 ? -1.441 -3.571 6.834 1.00 95.25 86 ASP A CA 1
ATOM 681 C C . ASP A 1 86 ? -0.627 -2.414 6.243 1.00 95.25 86 ASP A C 1
ATOM 683 O O . ASP A 1 86 ? 0.095 -2.596 5.260 1.00 95.25 86 ASP A O 1
ATOM 687 N N . LEU A 1 87 ? -0.662 -1.235 6.873 1.00 93.50 87 LEU A N 1
ATOM 688 C CA . LEU A 1 87 ? 0.173 -0.106 6.468 1.00 93.50 87 LEU A CA 1
ATOM 689 C C . LEU A 1 87 ? 1.666 -0.441 6.592 1.00 93.50 87 LEU A C 1
ATOM 691 O O . LEU A 1 87 ? 2.427 -0.194 5.659 1.00 93.50 87 LEU A O 1
ATOM 695 N N . ALA A 1 88 ? 2.089 -1.062 7.697 1.00 94.75 88 ALA A N 1
ATOM 696 C CA . ALA A 1 88 ? 3.478 -1.478 7.883 1.00 94.75 88 ALA A CA 1
ATOM 697 C C . ALA A 1 88 ? 3.928 -2.507 6.828 1.00 94.75 88 ALA A C 1
ATOM 699 O O . ALA A 1 88 ? 5.043 -2.411 6.307 1.00 94.75 88 ALA A O 1
ATOM 700 N N . LEU A 1 89 ? 3.059 -3.462 6.474 1.00 96.06 89 LEU A N 1
ATOM 701 C CA . LEU A 1 89 ? 3.315 -4.412 5.388 1.00 96.06 89 LEU A CA 1
ATOM 702 C C . LEU A 1 89 ? 3.477 -3.694 4.044 1.00 96.06 89 LEU A C 1
ATOM 704 O O . LEU A 1 89 ? 4.433 -3.966 3.318 1.00 96.06 89 LEU A O 1
ATOM 708 N N . LEU A 1 90 ? 2.590 -2.744 3.735 1.00 95.06 90 LEU A N 1
ATOM 709 C CA . LEU A 1 90 ? 2.656 -1.959 2.504 1.00 95.06 90 LEU A CA 1
ATOM 710 C C . LEU A 1 90 ? 3.958 -1.146 2.416 1.00 95.06 90 LEU A C 1
ATOM 712 O O . LEU A 1 90 ? 4.625 -1.169 1.382 1.00 95.06 90 LEU A O 1
ATOM 716 N N . VAL A 1 91 ? 4.364 -0.483 3.501 1.00 94.38 91 VAL A N 1
ATOM 717 C CA . VAL A 1 91 ? 5.633 0.263 3.576 1.00 94.38 91 VAL A CA 1
ATOM 718 C C . VAL A 1 91 ? 6.835 -0.650 3.339 1.00 94.38 91 VAL A C 1
ATOM 720 O O . VAL A 1 91 ? 7.705 -0.329 2.525 1.00 94.38 91 VAL A O 1
ATOM 723 N N . GLY A 1 92 ? 6.858 -1.821 3.981 1.00 94.19 92 GLY A N 1
ATOM 724 C CA . GLY A 1 92 ? 7.908 -2.819 3.775 1.00 94.19 92 GLY A CA 1
ATOM 725 C C . GLY A 1 92 ? 7.978 -3.324 2.330 1.00 94.19 92 GLY A C 1
ATOM 726 O O . GLY A 1 92 ? 9.067 -3.440 1.764 1.00 94.19 92 GLY A O 1
ATOM 727 N N . ALA A 1 93 ? 6.825 -3.568 1.703 1.00 94.19 93 ALA A N 1
ATOM 728 C CA . ALA A 1 93 ? 6.735 -3.980 0.305 1.00 94.19 93 ALA A CA 1
ATOM 729 C C . ALA A 1 93 ? 7.308 -2.929 -0.654 1.00 94.19 93 ALA A C 1
ATOM 731 O O . ALA A 1 93 ? 8.073 -3.272 -1.557 1.00 94.19 93 ALA A O 1
ATOM 732 N N . MET A 1 94 ? 6.973 -1.652 -0.445 1.00 93.44 94 MET A N 1
ATOM 733 C CA . MET A 1 94 ? 7.474 -0.548 -1.269 1.00 93.44 94 MET A CA 1
ATOM 734 C C . MET A 1 94 ? 8.991 -0.412 -1.176 1.00 93.44 94 MET A C 1
ATOM 736 O O . MET A 1 94 ? 9.663 -0.358 -2.206 1.00 93.44 94 MET A O 1
ATOM 740 N N . ALA A 1 95 ? 9.530 -0.425 0.046 1.00 91.38 95 ALA A N 1
ATOM 741 C CA . ALA A 1 95 ? 10.969 -0.360 0.276 1.00 91.38 95 ALA A CA 1
ATOM 742 C C . ALA A 1 95 ? 11.703 -1.547 -0.377 1.00 91.38 95 ALA A C 1
ATOM 744 O O . ALA A 1 95 ? 12.739 -1.368 -1.015 1.00 91.38 95 ALA A O 1
ATOM 745 N N . GLY A 1 96 ? 11.140 -2.757 -0.282 1.00 91.69 96 GLY A N 1
ATOM 746 C CA . GLY A 1 96 ? 11.711 -3.957 -0.899 1.00 91.69 96 GLY A CA 1
ATOM 747 C C . GLY A 1 96 ? 11.648 -3.970 -2.432 1.00 91.69 96 GLY A C 1
ATOM 748 O O . GLY A 1 96 ? 12.534 -4.530 -3.080 1.00 91.69 96 GLY A O 1
ATOM 749 N N . ALA A 1 97 ? 10.627 -3.351 -3.029 1.00 92.31 97 ALA A N 1
ATOM 750 C CA . ALA A 1 97 ? 10.440 -3.304 -4.479 1.00 92.31 97 ALA A CA 1
ATOM 751 C C . ALA A 1 97 ? 11.243 -2.185 -5.168 1.00 92.31 97 ALA A C 1
ATOM 753 O O . ALA A 1 97 ? 11.542 -2.294 -6.358 1.00 92.31 97 ALA A O 1
ATOM 754 N N . GLN A 1 98 ? 11.617 -1.128 -4.439 1.00 89.88 98 GLN A N 1
ATOM 755 C CA . GLN A 1 98 ? 12.220 0.099 -4.976 1.00 89.88 98 GLN A CA 1
ATOM 756 C C . GLN A 1 98 ? 13.458 -0.143 -5.857 1.00 89.88 98 GLN A C 1
ATOM 758 O O . GLN A 1 98 ? 13.604 0.488 -6.901 1.00 89.88 98 GLN A O 1
ATOM 763 N N . SER A 1 99 ? 14.335 -1.072 -5.468 1.00 89.19 99 SER A N 1
ATOM 764 C CA . SER A 1 99 ? 15.574 -1.394 -6.194 1.00 89.19 99 SER A CA 1
ATOM 765 C C . SER A 1 99 ? 15.381 -2.344 -7.381 1.00 89.19 99 SER A C 1
ATOM 767 O O . SER A 1 99 ? 16.310 -2.550 -8.160 1.00 89.19 99 SER A O 1
ATOM 769 N N . GLN A 1 100 ? 14.192 -2.937 -7.516 1.00 90.94 100 GLN A N 1
ATOM 770 C CA . GLN A 1 100 ? 13.881 -3.963 -8.516 1.00 90.94 100 GLN A CA 1
ATOM 771 C C . GLN A 1 100 ? 13.087 -3.413 -9.710 1.00 90.94 100 GLN A C 1
ATOM 773 O O . GLN A 1 100 ? 12.916 -4.107 -10.712 1.00 90.94 100 GLN A O 1
ATOM 778 N N . VAL A 1 101 ? 12.578 -2.184 -9.614 1.00 89.56 101 VAL A N 1
ATOM 779 C CA . VAL A 1 101 ? 11.762 -1.547 -10.654 1.00 89.56 101 VAL A CA 1
ATOM 780 C C . VAL A 1 101 ? 12.581 -0.572 -11.503 1.00 89.56 101 VAL A C 1
ATOM 782 O O . VAL A 1 101 ? 13.633 -0.083 -11.098 1.00 89.56 101 VAL A O 1
ATOM 785 N N . THR A 1 102 ? 12.088 -0.265 -12.704 1.00 90.62 102 THR A N 1
ATOM 786 C CA . THR A 1 102 ? 12.675 0.783 -13.555 1.00 90.62 102 THR A CA 1
ATOM 787 C C . THR A 1 102 ? 12.499 2.162 -12.923 1.00 90.62 102 THR A C 1
ATOM 789 O O . THR A 1 102 ? 11.627 2.355 -12.080 1.00 90.62 102 THR A O 1
ATOM 792 N N . GLU A 1 103 ? 13.264 3.157 -13.381 1.00 91.50 103 GLU A N 1
ATOM 793 C CA . GLU A 1 103 ? 13.196 4.541 -12.881 1.00 91.50 103 GLU A CA 1
ATOM 794 C C . GLU A 1 103 ? 11.759 5.099 -12.833 1.00 91.50 103 GLU A C 1
ATOM 796 O O . GLU A 1 103 ? 11.359 5.726 -11.851 1.00 91.50 103 GLU A O 1
ATOM 801 N N . CYS A 1 104 ? 10.952 4.819 -13.864 1.00 92.25 104 CYS A N 1
ATOM 802 C CA . CYS A 1 104 ? 9.553 5.246 -13.927 1.00 92.25 104 CYS A CA 1
ATOM 803 C C . CYS A 1 104 ? 8.720 4.663 -12.773 1.00 92.25 104 CYS A C 1
ATOM 805 O O . CYS A 1 104 ? 8.008 5.408 -12.097 1.00 92.25 104 CYS A O 1
ATOM 807 N N . GLY A 1 105 ? 8.852 3.356 -12.513 1.00 91.62 105 GLY A N 1
ATOM 808 C CA . GLY A 1 105 ? 8.192 2.680 -11.395 1.00 91.62 105 GLY A CA 1
ATOM 809 C C . GLY A 1 105 ? 8.750 3.114 -10.038 1.00 91.62 105 GLY A C 1
ATOM 810 O O . GLY A 1 105 ? 7.976 3.419 -9.134 1.00 91.62 105 GLY A O 1
ATOM 811 N N . ALA A 1 106 ? 10.076 3.239 -9.920 1.00 92.12 106 ALA A N 1
ATOM 812 C CA . ALA A 1 106 ? 10.759 3.678 -8.704 1.00 92.12 106 ALA A CA 1
ATOM 813 C C . ALA A 1 106 ? 10.271 5.061 -8.269 1.00 92.12 106 ALA A C 1
ATOM 815 O O . ALA A 1 106 ? 9.960 5.275 -7.104 1.00 92.12 106 ALA A O 1
ATOM 816 N N . LYS A 1 107 ? 10.107 5.993 -9.216 1.00 93.19 107 LYS A N 1
ATOM 817 C CA . LYS A 1 107 ? 9.571 7.326 -8.926 1.00 93.19 107 LYS A CA 1
ATOM 818 C C . LYS A 1 107 ? 8.176 7.270 -8.301 1.00 93.19 107 LYS A C 1
ATOM 820 O O . LYS A 1 107 ? 7.905 8.042 -7.385 1.00 93.19 107 LYS A O 1
ATOM 825 N N . GLN A 1 108 ? 7.296 6.393 -8.789 1.00 93.31 108 GLN A N 1
ATOM 826 C CA . GLN A 1 108 ? 5.949 6.261 -8.225 1.00 93.31 108 GLN A CA 1
ATOM 827 C C . GLN A 1 108 ? 5.975 5.560 -6.862 1.00 93.31 108 GLN A C 1
ATOM 829 O O . GLN A 1 108 ? 5.276 6.002 -5.958 1.00 93.31 108 GLN A O 1
ATOM 834 N N . LEU A 1 109 ? 6.816 4.533 -6.681 1.00 92.62 109 LEU A N 1
ATOM 835 C CA . LEU A 1 109 ? 6.998 3.884 -5.377 1.00 92.62 109 LEU A CA 1
ATOM 836 C C . LEU A 1 109 ? 7.559 4.846 -4.325 1.00 92.62 109 LEU A C 1
ATOM 838 O O . LEU A 1 109 ? 7.098 4.821 -3.192 1.00 92.62 109 LEU A O 1
ATOM 842 N N . ASN A 1 110 ? 8.490 5.730 -4.695 1.00 92.31 110 ASN A N 1
ATOM 843 C CA . ASN A 1 110 ? 9.023 6.742 -3.779 1.00 92.31 110 ASN A CA 1
ATOM 844 C C . ASN A 1 110 ? 7.938 7.714 -3.345 1.00 92.31 110 ASN A C 1
ATOM 846 O O . ASN A 1 110 ? 7.818 8.000 -2.165 1.00 92.31 110 ASN A O 1
ATOM 850 N N . GLN A 1 111 ? 7.135 8.206 -4.292 1.00 92.12 111 GLN A N 1
ATOM 851 C CA . GLN A 1 111 ? 6.006 9.067 -3.952 1.00 92.12 111 GLN A CA 1
ATOM 852 C C . GLN A 1 111 ? 5.059 8.347 -2.989 1.00 92.12 111 GLN A C 1
ATOM 854 O O . GLN A 1 111 ? 4.703 8.915 -1.965 1.00 92.12 111 GLN A O 1
ATOM 859 N N . LEU A 1 112 ? 4.713 7.089 -3.269 1.00 90.44 112 LEU A N 1
ATOM 860 C CA . LEU A 1 112 ? 3.827 6.307 -2.411 1.00 90.44 112 LEU A CA 1
ATOM 861 C C . LEU A 1 112 ? 4.420 6.082 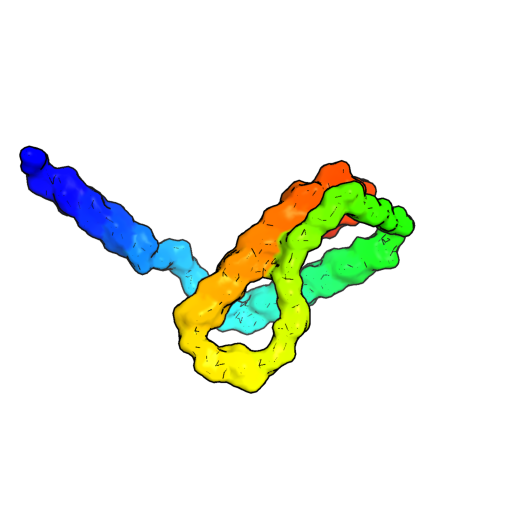-1.008 1.00 90.44 112 LEU A C 1
ATOM 863 O O . LEU A 1 112 ? 3.687 6.185 -0.032 1.00 90.44 112 LEU A O 1
ATOM 867 N N . TYR A 1 113 ? 5.731 5.846 -0.906 1.00 88.81 113 TYR A N 1
ATOM 868 C CA . TYR A 1 113 ? 6.448 5.698 0.362 1.00 88.81 113 TYR A CA 1
ATOM 869 C C . TYR A 1 113 ? 6.444 6.989 1.195 1.00 88.81 113 TYR A C 1
ATOM 871 O O . TYR A 1 113 ? 6.183 6.931 2.387 1.00 88.81 113 TYR A O 1
ATOM 879 N N . GLU A 1 114 ? 6.658 8.156 0.580 1.00 87.00 114 GLU A N 1
ATOM 880 C CA . GLU A 1 114 ? 6.613 9.456 1.278 1.00 87.00 114 GLU A CA 1
ATOM 881 C C . GLU A 1 114 ? 5.205 9.827 1.784 1.00 87.00 114 GLU A C 1
ATOM 883 O O . GLU A 1 114 ? 5.055 10.706 2.633 1.00 87.00 114 GLU A O 1
ATOM 888 N N . HIS A 1 115 ? 4.160 9.193 1.244 1.00 83.12 115 HIS A N 1
ATOM 889 C CA . HIS A 1 115 ? 2.770 9.405 1.651 1.00 83.12 115 HIS A CA 1
ATOM 890 C C . HIS A 1 115 ? 2.281 8.434 2.741 1.00 83.12 115 HIS A C 1
ATOM 892 O O . HIS A 1 115 ? 1.165 8.635 3.230 1.00 83.12 115 HIS A O 1
ATOM 898 N N . ALA A 1 116 ? 3.059 7.401 3.080 1.00 74.19 116 ALA A N 1
ATOM 899 C CA . ALA A 1 116 ? 2.697 6.344 4.028 1.00 74.19 116 ALA A CA 1
ATOM 900 C C . ALA A 1 116 ? 3.193 6.636 5.452 1.00 74.19 116 ALA A C 1
ATOM 902 O O . ALA A 1 116 ? 2.442 6.293 6.394 1.00 74.19 116 ALA A O 1
#

Solvent-accessible surface area (backbone atoms only — not comparable to full-atom values): 6934 Å² total; per-residue (Å²): 132,64,70,66,57,58,52,49,54,52,50,50,54,50,50,70,69,53,66,91,58,78,69,69,60,70,69,35,67,68,52,55,49,48,55,54,53,51,52,54,50,40,55,55,51,50,72,70,42,73,90,73,64,76,61,89,67,82,66,64,64,58,82,85,85,77,55,69,69,62,57,67,73,49,54,68,68,56,51,51,50,51,55,52,53,38,48,52,34,42,52,53,25,42,65,68,44,42,86,57,41,52,71,67,48,27,55,42,43,50,53,53,56,78,73,107

Nearest PDB structures (foldseek):
  8vu5-assembly1_A  TM=9.143E-01  e=2.377E-04  Mus musculus
  8u18-assembly1_C  TM=9.157E-01  e=2.525E-04  Mus musculus
  8g04-assembly1_A  TM=9.148E-01  e=3.852E-04  Homo sapiens
  1eer-assembly1_A  TM=8.393E-01  e=1.354E-02  Homo sapiens

pLDDT: mean 85.57, std 13.68, range [44.5, 97.88]

Sequence (116 aa):
SPPGLLLLTSFLLHMEESHASPPRLICDNRLIQKYIEEAKGMEKRVGQCQVLPTLSCPALLPLVDFSLQQWKSKSNETKWREILCDLALLVGAMAGAQSQVTECGAKQLNQLYEHA

InterPro domains:
  IPR001323 Erythropoietin/thrombopoietin [PF00758] (24-111)
  IPR003978 Thrombopoietin [PR01485] (16-30)
  IPR003978 Thrombopoietin [PR01485] (31-45)
  IPR003978 Thrombopoietin [PR01485] (47-61)
  IPR003978 Thrombopoietin [PR01485] (62-74)
  IPR003978 Thrombopoietin [PR01485] (79-99)
  IPR003978 Thrombopoietin [PTHR10560] (5-115)
  IPR009079 Four-helical cytokine-like, core [G3DSA:1.20.1250.10] (21-116)
  IPR009079 Four-helical cytokine-like, core [SSF47266] (21-115)
  IPR019767 Erythropoietin/thrombopoeitin, conserved site [PS00817] (22-49)

Secondary structure (DSSP, 8-state):
--HHHHHHHHHHHHHHHS----HHHHT-HHHHHHHHHHHHHHHHHHTTSS-PPPPSSPPP-------HHHHHHS-HHHHHHHHHHHHHHHHHHHHHHTTTS-HHHHHHHHHHHHT-